Protein AF-A0A3S2CYY1-F1 (afdb_monomer_lite)

pLDDT: mean 74.32, std 12.1, range [46.66, 93.0]

Foldseek 3Di:
DPPVVVVVVVVVVVVVVVVVVVVVVVVVVVPDDPVVVVCCPQLCNVDDLVVQLVVQLVVCCVPVVVVVVVVLVVVVVVQVVVVVVVDDHDDSVVVVVVVSVVSSVVSVVSNVVSVVVVVVCVVVVPDPVNVVVVVVVVVVVVVCCVPDCVVVVVCVVVVPPVVCVVPPD

Structure (mmCIF, N/CA/C/O backbone):
data_AF-A0A3S2CYY1-F1
#
_entry.id   AF-A0A3S2CYY1-F1
#
loop_
_atom_site.group_PDB
_atom_site.id
_atom_site.type_symbol
_atom_site.label_atom_id
_atom_site.label_alt_id
_atom_site.label_comp_id
_atom_site.label_asym_id
_atom_site.label_entity_id
_atom_site.label_seq_id
_atom_site.pdbx_PDB_ins_code
_atom_site.Cartn_x
_atom_site.Cartn_y
_atom_site.Cartn_z
_atom_site.occupancy
_atom_site.B_iso_or_equiv
_atom_site.auth_seq_id
_atom_site.auth_comp_id
_atom_site.auth_asym_id
_atom_site.auth_atom_id
_atom_site.pdbx_PDB_model_num
ATOM 1 N N . MET A 1 1 ? -20.985 35.128 -1.249 1.00 53.06 1 MET A N 1
ATOM 2 C CA . MET A 1 1 ? -20.545 34.636 -2.577 1.00 53.06 1 MET A CA 1
ATOM 3 C C . MET A 1 1 ? -19.045 34.267 -2.616 1.00 53.06 1 MET A C 1
ATOM 5 O O . MET A 1 1 ? -18.430 34.367 -3.663 1.00 53.06 1 MET A O 1
ATOM 9 N N . ALA A 1 2 ? -18.457 33.797 -1.500 1.00 59.16 2 ALA A N 1
ATOM 10 C CA . ALA A 1 2 ? -17.025 33.474 -1.358 1.00 59.16 2 ALA A CA 1
ATOM 11 C C . ALA A 1 2 ? -16.597 31.973 -1.395 1.00 59.16 2 ALA A C 1
ATOM 13 O O . ALA A 1 2 ? -15.413 31.722 -1.614 1.00 59.16 2 ALA A O 1
ATOM 14 N N . PRO A 1 3 ? -17.473 30.954 -1.223 1.00 62.69 3 PRO A N 1
ATOM 15 C CA . PRO A 1 3 ? -17.008 29.567 -1.070 1.00 62.69 3 PRO A CA 1
ATOM 16 C C . PRO A 1 3 ? -16.574 28.897 -2.387 1.00 62.69 3 PRO A C 1
ATOM 18 O O . PRO A 1 3 ? -15.848 27.906 -2.367 1.00 62.69 3 PRO A O 1
ATOM 21 N N . THR A 1 4 ? -16.987 29.422 -3.544 1.00 78.50 4 THR A N 1
ATOM 22 C CA . THR A 1 4 ? -16.656 28.844 -4.858 1.00 78.50 4 THR A CA 1
ATOM 23 C C . THR A 1 4 ? -15.252 29.227 -5.320 1.00 78.50 4 THR A C 1
ATOM 25 O O . THR A 1 4 ? -14.511 28.356 -5.764 1.00 78.50 4 THR A O 1
ATOM 28 N N . LEU A 1 5 ? -14.845 30.491 -5.154 1.00 84.81 5 LEU A N 1
ATOM 29 C CA . LEU A 1 5 ? -13.511 30.974 -5.537 1.00 84.81 5 LEU A CA 1
ATOM 30 C C . LEU A 1 5 ? -12.401 30.277 -4.738 1.00 84.81 5 LEU A C 1
ATOM 32 O O . LEU A 1 5 ? -11.426 29.808 -5.317 1.00 84.81 5 LEU A O 1
ATOM 36 N N . GLN A 1 6 ? -12.582 30.135 -3.422 1.00 86.44 6 GLN A N 1
ATOM 37 C CA . GLN A 1 6 ? -11.630 29.430 -2.562 1.00 86.44 6 GLN A CA 1
ATOM 38 C C . GLN A 1 6 ? -11.489 27.955 -2.963 1.00 86.44 6 GLN A C 1
ATOM 40 O O . GLN A 1 6 ? -10.378 27.433 -3.024 1.00 86.44 6 GLN A O 1
ATOM 45 N N . ARG A 1 7 ? -12.602 27.297 -3.314 1.00 82.81 7 ARG A N 1
ATOM 46 C CA . ARG A 1 7 ? -12.591 25.927 -3.838 1.00 82.81 7 ARG A CA 1
ATOM 47 C C . ARG A 1 7 ? -11.806 25.827 -5.148 1.00 82.81 7 ARG A C 1
ATOM 49 O O . ARG A 1 7 ? -11.013 24.902 -5.289 1.00 82.81 7 ARG A O 1
ATOM 56 N N . TYR A 1 8 ? -11.974 26.772 -6.075 1.00 89.81 8 TYR A N 1
ATOM 57 C CA . TYR A 1 8 ? -11.209 26.789 -7.328 1.00 89.81 8 TYR A CA 1
ATOM 58 C C . TYR A 1 8 ? -9.713 27.034 -7.106 1.00 89.81 8 TYR A C 1
ATOM 60 O O . TYR A 1 8 ? -8.902 26.368 -7.742 1.00 89.81 8 TYR A O 1
ATOM 68 N N . ILE A 1 9 ? -9.338 27.916 -6.175 1.00 92.31 9 ILE A N 1
ATOM 69 C CA . ILE A 1 9 ? -7.932 28.167 -5.819 1.00 92.31 9 ILE A CA 1
ATOM 70 C C . ILE A 1 9 ? -7.285 26.907 -5.231 1.00 92.31 9 ILE A C 1
ATOM 72 O O . ILE A 1 9 ? -6.193 26.529 -5.648 1.00 92.31 9 ILE A O 1
ATOM 76 N N . ILE A 1 10 ? -7.971 26.222 -4.308 1.00 88.25 10 ILE A N 1
ATOM 77 C CA . ILE A 1 10 ? -7.486 24.961 -3.727 1.00 88.25 10 ILE 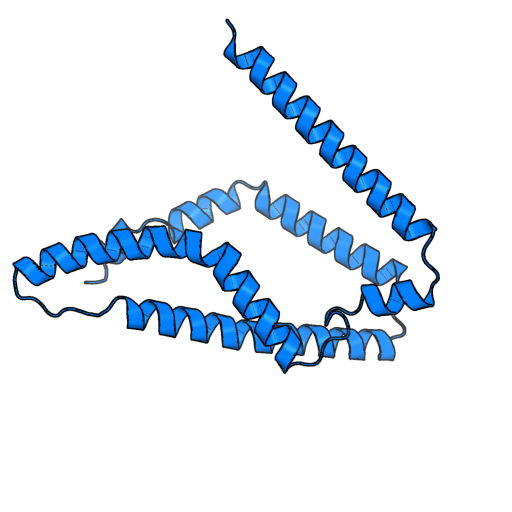A CA 1
ATOM 78 C C . ILE A 1 10 ? -7.314 23.901 -4.821 1.00 88.25 10 ILE A C 1
ATOM 80 O O . ILE A 1 10 ? -6.274 23.252 -4.882 1.00 88.25 10 ILE A O 1
ATOM 84 N N . LEU A 1 11 ? -8.295 23.745 -5.716 1.00 89.12 11 LEU A N 1
ATOM 85 C CA . LEU A 1 11 ? -8.209 22.786 -6.821 1.00 89.12 11 LEU A CA 1
ATOM 86 C C . LEU A 1 11 ? -7.054 23.110 -7.775 1.00 89.12 11 LEU A C 1
ATOM 88 O O . LEU A 1 11 ? -6.311 22.207 -8.149 1.00 89.12 11 LEU A O 1
ATOM 92 N N . ALA A 1 12 ? -6.864 24.382 -8.131 1.00 93.00 12 ALA A N 1
ATOM 93 C CA . ALA A 1 12 ? -5.769 24.812 -8.996 1.00 93.00 12 ALA A CA 1
ATOM 94 C C . ALA A 1 12 ? -4.396 24.538 -8.364 1.00 93.00 12 ALA A C 1
ATOM 96 O O . ALA A 1 12 ? -3.512 24.008 -9.033 1.00 93.00 12 ALA A O 1
ATOM 97 N N . LEU A 1 13 ? -4.231 24.830 -7.069 1.00 91.69 13 LEU A N 1
ATOM 98 C CA . LEU A 1 13 ? -3.005 24.530 -6.322 1.00 91.69 13 LEU A CA 1
ATOM 99 C C . LEU A 1 13 ? -2.728 23.026 -6.260 1.00 91.69 13 LEU A C 1
ATOM 101 O O . LEU A 1 13 ? -1.606 22.603 -6.527 1.00 91.69 13 LEU A O 1
ATOM 105 N N . LEU A 1 14 ? -3.744 22.213 -5.959 1.00 85.12 14 LEU A N 1
ATOM 106 C CA . LEU A 1 14 ? -3.607 20.755 -5.928 1.00 85.12 14 LEU A CA 1
ATOM 107 C C . LEU A 1 14 ? -3.195 20.198 -7.296 1.00 85.12 14 LEU A C 1
ATOM 109 O O . LEU A 1 14 ? -2.304 19.355 -7.363 1.00 85.12 14 LEU A O 1
ATOM 113 N N . ILE A 1 15 ? -3.794 20.695 -8.383 1.00 92.88 15 ILE A N 1
ATOM 114 C CA . ILE A 1 15 ? -3.442 20.290 -9.751 1.00 92.88 15 ILE A CA 1
ATOM 115 C C . ILE A 1 15 ? -2.011 20.715 -10.094 1.00 92.88 15 ILE A C 1
ATOM 117 O O . ILE A 1 15 ? -1.266 19.915 -10.652 1.00 92.88 15 ILE A O 1
ATOM 121 N N . ALA A 1 16 ? -1.603 21.936 -9.739 1.00 92.06 16 ALA A N 1
ATOM 122 C CA . ALA A 1 16 ? -0.251 22.425 -9.996 1.00 92.06 16 ALA A CA 1
ATOM 123 C C . ALA A 1 16 ? 0.810 21.599 -9.251 1.00 92.06 16 ALA A C 1
ATOM 125 O O . ALA A 1 16 ? 1.812 21.208 -9.847 1.00 92.06 16 ALA A O 1
ATOM 126 N N . ILE A 1 17 ? 0.569 21.275 -7.976 1.00 88.75 17 ILE A N 1
ATOM 127 C CA . ILE A 1 17 ? 1.460 20.424 -7.174 1.00 88.75 17 ILE A CA 1
ATOM 128 C C . ILE A 1 17 ? 1.516 19.009 -7.753 1.00 88.75 17 ILE A C 1
ATOM 130 O O . ILE A 1 17 ? 2.602 18.452 -7.896 1.00 88.75 17 ILE A O 1
ATOM 134 N N . ALA A 1 18 ? 0.370 18.435 -8.129 1.00 84.00 18 ALA A N 1
ATOM 135 C CA . ALA A 1 18 ? 0.325 17.116 -8.751 1.00 84.00 18 ALA A CA 1
ATOM 136 C C . ALA A 1 18 ? 1.102 17.096 -10.075 1.00 84.00 18 ALA A C 1
ATOM 138 O O . ALA A 1 18 ? 1.908 16.195 -10.294 1.00 84.00 18 ALA A O 1
ATOM 139 N N . ALA A 1 19 ? 0.914 18.104 -10.931 1.00 90.19 19 ALA A N 1
ATOM 140 C CA . ALA A 1 19 ? 1.646 18.231 -12.186 1.00 90.19 19 ALA A CA 1
ATOM 141 C C . ALA A 1 19 ? 3.157 18.354 -11.945 1.00 90.19 19 ALA A C 1
ATOM 143 O O . ALA A 1 19 ? 3.924 17.642 -12.585 1.00 90.19 19 ALA A O 1
ATOM 144 N N . ALA A 1 20 ? 3.585 19.184 -10.988 1.00 90.00 20 ALA A N 1
ATOM 145 C CA . ALA A 1 20 ? 4.993 19.333 -10.623 1.00 90.00 20 ALA A CA 1
ATOM 146 C C . ALA A 1 20 ? 5.603 18.032 -10.069 1.00 90.00 20 ALA A C 1
ATOM 148 O O . ALA A 1 20 ? 6.725 17.673 -10.415 1.00 90.00 20 ALA A O 1
ATOM 149 N N . ALA A 1 21 ? 4.864 17.287 -9.244 1.00 80.06 21 ALA A N 1
ATOM 150 C CA . ALA A 1 21 ? 5.310 15.986 -8.750 1.00 80.06 21 ALA A CA 1
ATOM 151 C C . ALA A 1 21 ? 5.472 14.974 -9.897 1.00 80.06 21 ALA A C 1
ATOM 153 O O . ALA A 1 21 ? 6.474 14.263 -9.959 1.00 80.06 21 ALA A O 1
ATOM 154 N N . TRP A 1 22 ? 4.528 14.947 -10.844 1.00 85.00 22 TRP A N 1
ATOM 155 C CA . TRP A 1 22 ? 4.609 14.097 -12.033 1.00 85.00 22 TRP A CA 1
ATOM 156 C C . TRP A 1 22 ? 5.782 14.462 -12.942 1.00 85.00 22 TRP A C 1
ATOM 158 O O . TRP A 1 22 ? 6.492 13.566 -13.396 1.00 85.00 22 TRP A O 1
ATOM 168 N N . THR A 1 23 ? 6.025 15.750 -13.199 1.00 86.62 23 THR A N 1
ATOM 169 C CA . THR A 1 23 ? 7.164 16.165 -14.029 1.00 86.62 23 THR A CA 1
ATOM 170 C C . THR A 1 23 ? 8.493 15.815 -13.373 1.00 86.62 23 THR A C 1
ATOM 172 O O . THR A 1 23 ? 9.376 15.303 -14.057 1.00 86.62 23 THR A O 1
ATOM 175 N N . LEU A 1 24 ? 8.624 16.010 -12.057 1.00 83.12 24 LEU A N 1
ATOM 176 C CA . LEU A 1 24 ? 9.812 15.608 -11.303 1.00 83.12 24 LEU A CA 1
ATOM 177 C C . LEU A 1 24 ? 10.046 14.098 -11.367 1.00 83.12 24 LEU A C 1
ATOM 179 O O . LEU A 1 24 ? 11.172 13.679 -11.626 1.00 83.12 24 LEU A O 1
ATOM 183 N N . LEU A 1 25 ? 8.995 13.289 -11.205 1.00 77.44 25 LEU A N 1
ATOM 184 C CA . LEU A 1 25 ? 9.086 11.835 -11.341 1.00 77.44 25 LEU A CA 1
ATOM 185 C C . LEU A 1 25 ? 9.575 11.437 -12.735 1.00 77.44 25 LEU A C 1
ATOM 187 O O . LEU A 1 25 ? 10.521 10.663 -12.852 1.00 77.44 25 LEU A O 1
ATOM 191 N N . VAL A 1 26 ? 8.984 11.992 -13.797 1.00 81.00 26 VAL A N 1
ATOM 192 C CA . VAL A 1 26 ? 9.397 11.711 -15.184 1.00 81.00 26 VAL A CA 1
ATOM 193 C C . VAL A 1 26 ? 10.842 12.150 -15.430 1.00 81.00 26 VAL A C 1
ATOM 195 O O . VAL A 1 26 ? 11.599 11.441 -16.089 1.00 81.00 26 VAL A O 1
ATOM 198 N N . TRP A 1 27 ? 11.258 13.288 -14.879 1.00 80.62 27 TRP A N 1
ATOM 199 C CA . TRP A 1 27 ? 12.619 13.792 -15.040 1.00 80.62 27 TRP A CA 1
ATOM 200 C C . TRP A 1 27 ? 13.655 12.926 -14.312 1.00 80.62 27 TRP A C 1
ATOM 202 O O . TRP A 1 27 ? 14.661 12.550 -14.912 1.00 80.62 27 TRP A O 1
ATOM 212 N N . GLN A 1 28 ? 13.372 12.510 -13.073 1.00 72.38 28 GLN A N 1
ATOM 213 C CA . GLN A 1 28 ? 14.203 11.556 -12.327 1.00 72.38 28 GLN A CA 1
ATOM 214 C C . GLN A 1 28 ? 14.350 10.223 -13.068 1.00 72.38 28 GLN A C 1
ATOM 216 O O . GLN A 1 28 ? 15.442 9.667 -13.148 1.00 72.38 28 GLN A O 1
ATOM 221 N N . GLN A 1 29 ? 13.268 9.738 -13.678 1.00 66.12 29 GLN A N 1
ATOM 222 C CA . GLN A 1 29 ? 13.269 8.496 -14.451 1.00 66.12 29 GLN A CA 1
ATOM 223 C C . GLN A 1 29 ? 14.190 8.548 -15.675 1.00 66.12 29 GLN A C 1
ATOM 225 O O . GLN A 1 29 ? 14.779 7.527 -16.031 1.00 66.12 29 GLN A O 1
ATOM 230 N N . MET A 1 30 ? 14.296 9.707 -16.329 1.00 70.25 30 MET A N 1
ATOM 231 C CA . MET A 1 30 ? 15.140 9.897 -17.513 1.00 70.25 30 MET A CA 1
ATOM 232 C C . MET A 1 30 ? 16.629 10.048 -17.170 1.00 70.25 30 MET A C 1
ATOM 234 O O . MET A 1 30 ? 17.461 9.771 -18.027 1.00 70.25 30 MET A O 1
ATOM 238 N N . GLY A 1 31 ? 16.962 10.484 -15.949 1.00 65.88 31 GLY A N 1
ATOM 239 C CA . GLY A 1 31 ? 18.342 10.715 -15.502 1.00 65.88 31 GLY A CA 1
ATOM 240 C C . GLY A 1 31 ? 18.993 9.561 -14.731 1.00 65.88 31 GLY A C 1
ATOM 241 O O . GLY A 1 31 ? 20.182 9.634 -14.445 1.00 65.88 31 GLY A O 1
ATOM 242 N N . MET A 1 32 ? 18.241 8.518 -14.365 1.00 64.31 32 MET A N 1
ATOM 243 C CA . MET A 1 32 ? 18.775 7.364 -13.633 1.00 64.31 32 MET A CA 1
ATOM 244 C C . MET A 1 32 ? 19.352 6.305 -14.579 1.00 64.31 32 MET A C 1
ATOM 246 O O . MET A 1 32 ? 18.660 5.839 -15.488 1.00 64.31 32 MET A O 1
ATOM 250 N N . ASP A 1 33 ? 20.580 5.862 -14.300 1.00 64.25 33 ASP A N 1
ATOM 251 C CA . ASP A 1 33 ? 21.211 4.735 -14.989 1.00 64.25 33 ASP A CA 1
ATOM 252 C C . ASP A 1 33 ? 20.379 3.448 -14.867 1.00 64.25 33 ASP A C 1
ATOM 254 O O . ASP A 1 33 ? 19.674 3.219 -13.879 1.00 64.25 33 ASP A O 1
ATOM 258 N N . ALA A 1 34 ? 20.469 2.585 -15.884 1.00 59.31 34 ALA A N 1
ATOM 259 C CA . ALA A 1 34 ? 19.669 1.362 -15.991 1.00 59.31 34 ALA A CA 1
ATOM 260 C C . ALA A 1 34 ? 19.838 0.400 -14.797 1.00 59.31 34 ALA A C 1
ATOM 262 O O . ALA A 1 34 ? 18.891 -0.303 -14.454 1.00 59.31 34 ALA A O 1
ATOM 263 N N . ASP A 1 35 ? 21.006 0.412 -14.152 1.00 57.06 35 ASP A N 1
ATOM 264 C CA . ASP A 1 35 ? 21.332 -0.423 -12.991 1.00 57.06 35 ASP A CA 1
ATOM 265 C C . ASP A 1 35 ? 20.611 0.057 -11.713 1.00 57.06 35 ASP A C 1
ATOM 267 O O . ASP A 1 35 ? 19.846 -0.689 -11.100 1.00 57.06 35 ASP A O 1
ATOM 271 N N . MET A 1 36 ? 20.685 1.359 -11.403 1.00 56.81 36 MET A N 1
ATOM 272 C CA . MET A 1 36 ? 19.893 1.979 -10.324 1.00 56.81 36 MET A CA 1
ATOM 273 C C . MET A 1 36 ? 18.378 1.900 -10.578 1.00 56.81 36 MET A C 1
ATOM 275 O O . MET A 1 36 ? 17.579 1.844 -9.640 1.00 56.81 36 MET A O 1
ATOM 279 N N . ARG A 1 37 ? 17.956 1.874 -11.850 1.00 58.31 37 ARG A N 1
ATOM 280 C CA . ARG A 1 37 ? 16.562 1.627 -12.251 1.00 58.31 37 ARG A CA 1
ATOM 281 C C . ARG A 1 37 ? 16.112 0.180 -12.052 1.00 58.31 37 ARG A C 1
ATOM 283 O O . ARG A 1 37 ? 14.920 -0.055 -12.147 1.00 58.31 37 ARG A O 1
ATOM 290 N N . MET A 1 38 ? 16.981 -0.796 -11.826 1.00 53.78 38 MET A N 1
ATOM 291 C CA . MET A 1 38 ? 16.537 -2.163 -11.529 1.00 53.78 38 MET A CA 1
ATOM 292 C C . MET A 1 38 ? 16.389 -2.378 -10.022 1.00 53.78 38 MET A C 1
ATOM 294 O O . MET A 1 38 ? 15.392 -2.956 -9.595 1.00 53.78 38 MET A O 1
ATOM 298 N N . GLU A 1 39 ? 17.291 -1.821 -9.206 1.00 53.56 39 GLU A N 1
ATOM 299 C CA . GLU A 1 39 ? 17.193 -1.917 -7.741 1.00 53.56 39 GLU A CA 1
ATOM 300 C C . GLU A 1 39 ? 15.994 -1.149 -7.160 1.00 53.56 39 GLU A C 1
ATOM 302 O O . GLU A 1 39 ? 15.313 -1.646 -6.266 1.00 53.56 39 GLU A O 1
ATOM 307 N N . MET A 1 40 ? 15.665 0.027 -7.708 1.00 53.88 40 MET A N 1
ATOM 308 C CA . MET A 1 40 ? 14.520 0.841 -7.259 1.00 53.88 40 MET A CA 1
ATOM 309 C C . MET A 1 40 ? 13.151 0.202 -7.582 1.00 53.88 40 MET A C 1
ATOM 311 O O . MET A 1 40 ? 12.147 0.553 -6.968 1.00 53.88 40 MET A O 1
ATOM 315 N N . TYR A 1 41 ? 13.087 -0.713 -8.556 1.00 58.28 41 TYR A N 1
ATOM 316 C CA . TYR A 1 41 ? 11.834 -1.309 -9.051 1.00 58.28 41 TYR A CA 1
ATOM 317 C C . TYR A 1 41 ? 11.638 -2.758 -8.624 1.00 58.28 41 TYR A C 1
ATOM 319 O O . TYR A 1 41 ? 10.656 -3.388 -9.028 1.00 58.28 41 TYR A O 1
ATOM 327 N N . ALA A 1 42 ? 12.549 -3.283 -7.808 1.00 68.12 42 ALA A N 1
ATOM 328 C CA . ALA A 1 42 ? 12.300 -4.516 -7.094 1.00 68.12 42 ALA A CA 1
ATOM 329 C C . ALA A 1 42 ? 10.986 -4.348 -6.306 1.00 68.12 42 ALA A C 1
ATOM 331 O O . ALA A 1 42 ? 10.830 -3.418 -5.515 1.00 68.12 42 ALA A O 1
ATOM 332 N N . LEU A 1 43 ? 10.019 -5.233 -6.540 1.00 71.38 43 LEU A N 1
ATOM 333 C CA . LEU A 1 43 ? 8.751 -5.295 -5.810 1.00 71.38 43 LEU A CA 1
ATOM 334 C C . LEU A 1 43 ? 8.977 -5.506 -4.303 1.00 71.38 43 LEU A C 1
ATOM 336 O O . LEU A 1 43 ? 8.159 -5.095 -3.483 1.00 71.38 43 LEU A O 1
ATOM 340 N N . THR A 1 44 ? 10.097 -6.123 -3.933 1.00 76.00 44 THR A N 1
ATOM 341 C CA . THR A 1 44 ? 10.577 -6.280 -2.556 1.00 76.00 44 THR A CA 1
ATOM 342 C C . THR A 1 44 ? 11.393 -5.080 -2.060 1.00 76.00 44 THR A C 1
ATOM 344 O O . THR A 1 44 ? 11.832 -5.072 -0.909 1.00 76.00 44 THR A O 1
ATOM 347 N N . MET A 1 45 ? 11.601 -4.062 -2.906 1.00 68.81 45 MET A N 1
ATOM 348 C CA . MET A 1 45 ? 12.495 -2.914 -2.699 1.00 68.81 45 MET A CA 1
ATOM 349 C C . MET A 1 45 ? 13.944 -3.335 -2.386 1.00 68.81 45 MET A C 1
ATOM 351 O O . MET A 1 45 ? 14.650 -2.643 -1.655 1.00 68.81 45 MET A O 1
ATOM 355 N N . GLY A 1 46 ? 14.360 -4.525 -2.841 1.00 71.38 46 GLY A N 1
ATOM 356 C CA . GLY A 1 46 ? 15.662 -5.123 -2.518 1.00 71.38 46 GLY A CA 1
ATOM 357 C C . GLY A 1 46 ? 15.810 -5.552 -1.051 1.00 71.38 46 GLY A C 1
ATOM 358 O O . GLY A 1 46 ? 16.900 -5.919 -0.606 1.00 71.38 46 GLY A O 1
ATOM 359 N N . MET A 1 47 ? 14.732 -5.507 -0.264 1.00 78.12 47 MET A N 1
ATOM 360 C CA . MET A 1 47 ? 14.770 -5.775 1.169 1.00 78.12 47 MET A CA 1
ATOM 361 C C . MET A 1 47 ? 14.598 -7.262 1.479 1.00 78.12 47 MET A C 1
ATOM 363 O O . MET A 1 47 ? 13.798 -7.973 0.872 1.00 78.12 47 MET A O 1
ATOM 367 N N . LYS A 1 48 ? 15.292 -7.735 2.521 1.00 83.62 48 LYS A N 1
ATOM 368 C CA . LYS A 1 48 ? 15.056 -9.074 3.083 1.00 83.62 48 LYS A CA 1
ATOM 369 C C . LYS A 1 48 ? 13.699 -9.130 3.794 1.00 83.62 48 LYS A C 1
ATOM 371 O O . LYS A 1 48 ? 13.266 -8.142 4.390 1.00 83.62 48 LYS A O 1
ATOM 376 N N . ALA A 1 49 ? 13.096 -10.321 3.826 1.00 84.56 49 ALA A N 1
ATOM 377 C CA . ALA A 1 49 ? 11.768 -10.560 4.402 1.00 84.56 49 ALA A CA 1
ATOM 378 C C . ALA A 1 49 ? 11.526 -9.913 5.787 1.00 84.56 49 ALA A C 1
ATOM 380 O O . ALA A 1 49 ? 10.484 -9.282 5.956 1.00 84.56 49 ALA A O 1
ATOM 381 N N . PRO A 1 50 ? 12.454 -9.974 6.770 1.00 86.19 50 PRO A N 1
ATOM 382 C CA . PRO A 1 50 ? 12.206 -9.387 8.090 1.00 86.19 50 PRO A CA 1
ATOM 383 C C . PRO A 1 50 ? 12.064 -7.860 8.057 1.00 86.19 50 PRO A C 1
ATOM 385 O O . PRO A 1 50 ? 11.217 -7.302 8.750 1.00 86.19 50 PRO A O 1
ATOM 388 N N . LEU A 1 51 ? 12.874 -7.185 7.235 1.00 86.31 51 LEU A N 1
ATOM 389 C CA . LEU A 1 51 ? 12.856 -5.728 7.108 1.00 86.31 51 LEU A CA 1
ATOM 390 C C . LEU A 1 51 ? 11.614 -5.260 6.345 1.00 86.31 51 LEU A C 1
ATOM 392 O O . LEU A 1 51 ? 10.957 -4.309 6.768 1.00 86.31 51 LEU A O 1
ATOM 396 N N . PHE A 1 52 ? 11.255 -5.974 5.274 1.00 86.50 52 PHE A N 1
ATOM 397 C CA . PHE A 1 52 ? 10.020 -5.729 4.535 1.00 86.50 52 PHE A CA 1
ATOM 398 C C . PHE A 1 52 ? 8.800 -5.839 5.454 1.00 86.50 52 PHE A C 1
ATOM 400 O O . PHE A 1 52 ? 7.978 -4.928 5.493 1.00 86.50 52 PHE A O 1
ATOM 407 N N . LEU A 1 53 ? 8.708 -6.919 6.239 1.00 88.50 53 LEU A N 1
ATOM 408 C CA . LEU A 1 53 ? 7.606 -7.117 7.179 1.00 88.50 53 LEU A CA 1
ATOM 409 C C . LEU A 1 53 ? 7.578 -6.029 8.254 1.00 88.50 53 LEU A C 1
ATOM 411 O O . LEU A 1 53 ? 6.507 -5.517 8.553 1.00 88.50 53 LEU A O 1
ATOM 415 N N . ALA A 1 54 ? 8.723 -5.622 8.804 1.00 86.50 54 ALA A N 1
ATOM 416 C CA . ALA A 1 54 ? 8.764 -4.546 9.794 1.00 86.50 54 ALA A CA 1
ATOM 417 C C . ALA A 1 54 ? 8.198 -3.227 9.236 1.00 86.50 54 ALA A C 1
ATOM 419 O O . ALA A 1 54 ? 7.325 -2.616 9.853 1.00 86.50 54 ALA A O 1
ATOM 420 N N . ILE A 1 55 ? 8.642 -2.818 8.045 1.00 85.38 55 ILE A N 1
ATOM 421 C CA . ILE A 1 55 ? 8.170 -1.591 7.385 1.00 85.38 55 ILE A CA 1
ATOM 422 C C . ILE A 1 55 ? 6.695 -1.712 6.994 1.00 85.38 55 ILE A C 1
ATOM 424 O O . ILE A 1 55 ? 5.922 -0.784 7.233 1.00 85.38 55 ILE A O 1
ATOM 428 N N . TRP A 1 56 ? 6.285 -2.862 6.457 1.00 86.62 56 TRP A N 1
ATOM 429 C CA . TRP A 1 56 ? 4.891 -3.164 6.137 1.00 86.62 56 TRP A CA 1
ATOM 430 C C . TRP A 1 56 ? 3.986 -2.992 7.355 1.00 86.62 56 TRP A C 1
ATOM 432 O O . TRP A 1 56 ? 2.969 -2.306 7.280 1.00 86.62 56 TRP A O 1
ATOM 442 N N . MET A 1 57 ? 4.377 -3.560 8.497 1.00 84.94 57 MET A N 1
ATOM 443 C CA . MET A 1 57 ? 3.611 -3.454 9.735 1.00 84.94 57 MET A CA 1
ATOM 444 C C . MET A 1 57 ? 3.518 -2.004 10.212 1.00 84.94 57 MET A C 1
ATOM 446 O O . MET A 1 57 ? 2.420 -1.540 10.506 1.00 84.94 57 MET A O 1
ATOM 450 N N . ILE A 1 58 ? 4.630 -1.260 10.223 1.00 84.75 58 ILE A N 1
ATOM 451 C CA . ILE A 1 58 ? 4.636 0.168 10.586 1.00 84.75 58 ILE A CA 1
ATOM 452 C C . ILE A 1 58 ? 3.691 0.963 9.677 1.00 84.75 58 ILE A C 1
ATOM 454 O O . ILE A 1 58 ? 2.898 1.769 10.161 1.00 84.75 58 ILE A O 1
ATOM 458 N N . MET A 1 59 ? 3.733 0.714 8.369 1.00 83.06 59 MET A N 1
ATOM 459 C CA . MET A 1 59 ? 2.887 1.388 7.387 1.00 83.06 59 MET A CA 1
ATOM 460 C C . MET A 1 59 ? 1.401 1.064 7.587 1.00 83.06 59 MET A C 1
ATOM 462 O O . MET A 1 59 ? 0.571 1.974 7.584 1.00 83.06 59 MET A O 1
ATOM 466 N N . MET A 1 60 ? 1.054 -0.208 7.801 1.00 82.12 60 MET A N 1
ATOM 467 C CA . MET A 1 60 ? -0.334 -0.623 8.027 1.00 82.12 60 MET A CA 1
ATOM 468 C C . MET A 1 60 ? -0.888 -0.061 9.332 1.00 82.12 60 MET A C 1
ATOM 470 O O . MET A 1 60 ? -2.033 0.395 9.367 1.00 82.12 60 MET A O 1
ATOM 474 N N . ILE A 1 61 ? -0.063 0.002 10.378 1.00 77.44 61 ILE A N 1
ATOM 475 C CA . ILE A 1 61 ? -0.404 0.711 11.611 1.00 77.44 61 ILE A CA 1
ATOM 476 C C . ILE A 1 61 ? -0.629 2.196 11.303 1.00 77.44 61 ILE A C 1
ATOM 478 O O . ILE A 1 61 ? -1.671 2.734 11.644 1.00 77.44 61 ILE A O 1
ATOM 482 N N . ALA A 1 62 ? 0.282 2.872 10.607 1.00 76.38 62 ALA A N 1
ATOM 483 C CA . ALA A 1 62 ? 0.140 4.303 10.345 1.00 76.38 62 ALA A CA 1
ATOM 484 C C . ALA A 1 62 ? -1.116 4.653 9.522 1.00 76.38 62 ALA A C 1
ATOM 486 O O . ALA A 1 62 ? -1.792 5.638 9.815 1.00 76.38 62 ALA A O 1
ATOM 487 N N . MET A 1 63 ? -1.447 3.857 8.501 1.00 75.62 63 MET A N 1
ATOM 488 C CA . MET A 1 63 ? -2.497 4.201 7.534 1.00 75.62 63 MET A CA 1
ATOM 489 C C . MET A 1 63 ? -3.862 3.585 7.834 1.00 75.62 63 MET A C 1
ATOM 491 O O . MET A 1 63 ? -4.884 4.228 7.593 1.00 75.62 63 MET A O 1
ATOM 495 N N . MET A 1 64 ? -3.915 2.353 8.348 1.00 70.31 64 MET A N 1
ATOM 496 C CA . MET A 1 64 ? -5.185 1.649 8.549 1.00 70.31 64 MET A CA 1
ATOM 497 C C . MET A 1 64 ? -5.661 1.653 10.006 1.00 70.31 64 MET A C 1
ATOM 499 O O . MET A 1 64 ? -6.871 1.588 10.245 1.00 70.31 64 MET A O 1
ATOM 503 N N . PHE A 1 65 ? -4.772 1.846 10.985 1.00 61.78 65 PHE A N 1
ATOM 504 C CA . PHE A 1 65 ? -5.174 2.045 12.383 1.00 61.78 65 PHE A CA 1
ATOM 505 C C . PHE A 1 65 ? -6.149 3.224 12.584 1.00 61.78 65 PHE A C 1
ATOM 507 O O . PHE A 1 65 ? -7.098 3.050 13.343 1.00 61.78 65 PHE A O 1
ATOM 514 N N . PRO A 1 66 ? -6.051 4.369 11.869 1.00 61.44 66 PRO A N 1
ATOM 515 C CA . PRO A 1 66 ? -7.053 5.438 11.947 1.00 61.44 66 PRO A CA 1
ATOM 516 C C . PRO A 1 66 ? -8.460 4.990 11.526 1.00 61.44 66 PRO A C 1
ATOM 518 O O . PRO A 1 66 ? -9.454 5.421 12.110 1.00 61.44 66 PRO A O 1
ATOM 521 N N . THR A 1 67 ? -8.565 4.089 10.541 1.00 61.47 67 THR A N 1
ATOM 522 C CA . THR A 1 67 ? -9.865 3.544 10.113 1.00 61.47 67 THR A CA 1
ATOM 523 C C . THR A 1 67 ? -10.441 2.582 11.151 1.00 61.47 67 THR A C 1
ATOM 525 O O . THR A 1 67 ? -11.631 2.659 11.457 1.00 61.47 67 THR A O 1
ATOM 528 N N . ALA A 1 68 ? -9.597 1.755 11.774 1.00 58.78 68 ALA A N 1
ATOM 529 C CA . ALA A 1 68 ? -9.988 0.866 12.866 1.00 58.78 68 ALA A CA 1
ATOM 530 C C . ALA A 1 68 ? -10.312 1.625 14.167 1.00 58.78 68 ALA A C 1
ATOM 532 O O . ALA A 1 68 ? -11.199 1.209 14.908 1.00 58.78 68 ALA A O 1
ATOM 533 N N . ALA A 1 69 ? -9.657 2.762 14.424 1.00 60.59 69 ALA A N 1
ATOM 534 C CA . ALA A 1 69 ? -9.859 3.579 15.620 1.00 60.59 69 ALA A CA 1
ATOM 535 C C . ALA A 1 69 ? -11.310 4.060 15.759 1.00 60.59 69 ALA A C 1
ATOM 537 O O . ALA A 1 69 ? -11.864 4.007 16.853 1.00 60.59 69 ALA A O 1
ATOM 538 N N . SER A 1 70 ? -11.956 4.444 14.651 1.00 59.34 70 SER A N 1
ATOM 539 C CA . SER A 1 70 ? -13.375 4.830 14.659 1.00 59.34 70 SER A CA 1
ATOM 540 C C . SER A 1 70 ? -14.292 3.708 15.168 1.00 59.34 70 SER A C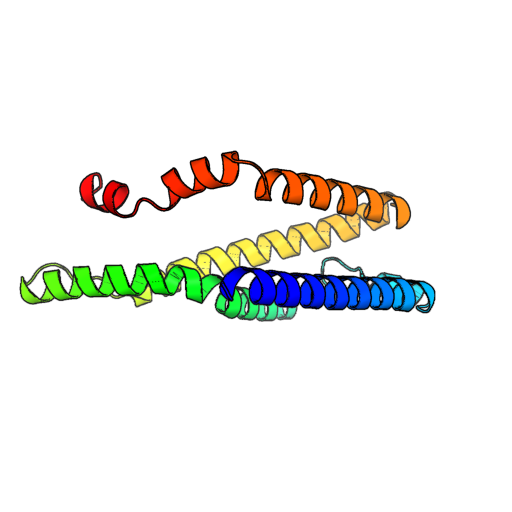 1
ATOM 542 O O . SER A 1 70 ? -15.184 3.956 15.974 1.00 59.34 70 SER A O 1
ATOM 544 N N . MET A 1 71 ? -14.016 2.458 14.786 1.00 62.91 71 MET A N 1
ATOM 545 C CA . MET A 1 71 ? -14.783 1.287 15.215 1.00 62.91 71 MET A CA 1
ATOM 546 C C . MET A 1 71 ? -14.427 0.845 16.641 1.00 62.91 71 MET A C 1
ATOM 548 O O . MET A 1 71 ? -15.312 0.439 17.388 1.00 62.91 71 MET A O 1
ATOM 552 N N . ILE A 1 72 ? -13.157 0.971 17.046 1.00 62.66 72 ILE A N 1
ATOM 553 C CA . ILE A 1 72 ? -12.693 0.683 18.413 1.00 62.66 72 ILE A CA 1
ATOM 554 C C . ILE A 1 72 ? -13.336 1.642 19.421 1.00 62.66 72 ILE A C 1
ATOM 556 O O . ILE A 1 72 ? -13.741 1.198 20.492 1.00 62.66 72 ILE A O 1
ATOM 560 N N . LEU A 1 73 ? -13.478 2.928 19.083 1.00 63.06 73 LEU A N 1
ATOM 561 C CA . LEU A 1 73 ? -14.149 3.912 19.938 1.00 63.06 73 LEU A CA 1
ATOM 562 C C . LEU A 1 73 ? -15.641 3.593 20.104 1.00 63.06 73 LEU A C 1
ATOM 564 O O . LEU A 1 73 ? -16.121 3.549 21.233 1.00 63.06 73 LEU A O 1
ATOM 568 N N . THR A 1 74 ? -16.350 3.255 19.020 1.00 62.56 74 THR A N 1
ATOM 569 C CA . THR A 1 74 ? -17.751 2.806 19.105 1.00 62.56 74 THR A CA 1
ATOM 570 C C . THR A 1 74 ? -17.889 1.516 19.918 1.00 62.56 74 THR A C 1
ATOM 572 O O . THR A 1 74 ? -18.796 1.390 20.738 1.00 62.56 74 THR A O 1
ATOM 575 N N . PHE A 1 75 ? -16.982 0.552 19.735 1.00 63.22 75 PHE A N 1
ATOM 576 C CA . PHE A 1 75 ? -16.998 -0.692 20.506 1.00 63.22 75 PHE A CA 1
ATOM 577 C C . PHE A 1 75 ? -16.722 -0.431 21.991 1.00 63.22 75 PHE A C 1
ATOM 579 O O . PHE A 1 75 ? -17.376 -1.021 22.845 1.00 63.22 75 PHE A O 1
ATOM 586 N N . HIS A 1 76 ? -15.807 0.488 22.307 1.00 62.91 76 HIS A N 1
ATOM 587 C CA . HIS A 1 76 ? -15.509 0.903 23.674 1.00 62.91 76 HIS A CA 1
ATOM 588 C C . HIS A 1 76 ? -16.706 1.600 24.338 1.00 62.91 76 HIS A C 1
ATOM 590 O O . HIS A 1 76 ? -17.009 1.297 25.486 1.00 62.91 76 HIS A O 1
ATOM 596 N N . GLU A 1 77 ? -17.435 2.470 23.632 1.00 63.19 77 GLU A N 1
ATOM 597 C CA . GLU A 1 77 ? -18.669 3.090 24.143 1.00 63.19 77 GLU A CA 1
ATOM 598 C C . GLU A 1 77 ? -19.762 2.049 24.439 1.00 63.19 77 GLU A C 1
ATOM 600 O O . GLU A 1 77 ? -20.371 2.071 25.511 1.00 63.19 77 GLU A O 1
ATOM 605 N N . VAL A 1 78 ? -19.969 1.083 23.537 1.00 64.88 78 VAL A N 1
ATOM 606 C CA . VAL A 1 78 ? -20.937 -0.011 23.732 1.00 64.88 78 VAL A CA 1
ATOM 607 C C . VAL A 1 78 ? -20.520 -0.924 24.891 1.00 64.88 78 VAL A C 1
ATOM 609 O O . VAL A 1 78 ? -21.354 -1.291 25.719 1.00 64.88 78 VAL A O 1
ATOM 612 N N . GLN A 1 79 ? -19.235 -1.273 24.991 1.00 61.44 79 GLN A N 1
ATOM 613 C CA . GLN A 1 79 ? -18.705 -2.124 26.062 1.00 61.44 79 GLN A CA 1
ATOM 614 C C . GLN A 1 79 ? -18.689 -1.412 27.422 1.00 61.44 79 GLN A C 1
ATOM 616 O O . GLN A 1 79 ? -19.001 -2.045 28.424 1.00 61.44 79 GLN A O 1
ATOM 621 N N . ALA A 1 80 ? -18.430 -0.102 27.482 1.00 60.69 80 ALA A N 1
ATOM 622 C CA . ALA A 1 80 ? -18.572 0.691 28.708 1.00 60.69 80 ALA A CA 1
ATOM 623 C C . ALA A 1 80 ? -20.037 0.727 29.191 1.00 60.69 80 ALA A C 1
ATOM 625 O O . ALA A 1 80 ? -20.312 0.639 30.391 1.00 60.69 80 ALA A O 1
ATOM 626 N N . GLY A 1 81 ? -20.992 0.770 28.254 1.00 59.69 81 GLY A N 1
ATOM 627 C CA . GLY A 1 81 ? -22.421 0.607 28.535 1.00 59.69 81 GLY A CA 1
ATOM 628 C C . GLY A 1 81 ? -22.810 -0.799 29.019 1.00 59.69 81 GLY A C 1
ATOM 629 O O . GLY A 1 81 ? -23.734 -0.928 29.818 1.00 59.69 81 GLY A O 1
ATOM 630 N N . LYS A 1 82 ? -22.102 -1.850 28.586 1.00 58.75 82 LYS A N 1
ATOM 631 C CA . LYS A 1 82 ? -22.284 -3.234 29.066 1.00 58.75 82 LYS A CA 1
ATOM 632 C C . LYS A 1 82 ? -21.618 -3.494 30.417 1.00 58.75 82 LYS A C 1
ATOM 634 O O . LYS A 1 82 ? -22.187 -4.184 31.260 1.00 58.75 82 LYS A O 1
ATOM 639 N N . GLN A 1 83 ? -20.456 -2.892 30.664 1.00 56.75 83 GLN A N 1
ATOM 640 C CA . GLN A 1 83 ? -19.736 -2.993 31.933 1.00 56.75 83 GLN A CA 1
ATOM 641 C C . GLN A 1 83 ? -20.513 -2.330 33.077 1.00 56.75 83 GLN A C 1
ATOM 643 O O . GLN A 1 83 ? -20.570 -2.886 34.171 1.00 56.75 83 GLN A O 1
ATOM 648 N N . SER A 1 84 ? -21.193 -1.206 32.820 1.00 60.72 84 SER A N 1
ATOM 649 C CA . SER A 1 84 ? -22.112 -0.596 33.796 1.00 60.72 84 SER A CA 1
ATOM 650 C C . SER A 1 84 ? -23.352 -1.455 34.090 1.00 60.72 84 SER A C 1
ATOM 652 O O . SER A 1 84 ? -23.980 -1.281 35.132 1.00 60.72 84 SER A O 1
ATOM 654 N N . ARG A 1 85 ? -23.673 -2.415 33.209 1.00 60.62 85 ARG A N 1
ATOM 655 C CA . ARG A 1 85 ? -24.748 -3.412 33.361 1.00 60.62 85 ARG A CA 1
ATOM 656 C C . ARG A 1 85 ? -24.265 -4.779 33.872 1.00 60.62 85 ARG A C 1
ATOM 658 O O . ARG A 1 85 ? -25.095 -5.660 34.068 1.00 60.62 85 ARG A O 1
ATOM 665 N N . GLY A 1 86 ? -22.961 -4.956 34.116 1.00 54.47 86 GLY A N 1
ATOM 666 C CA . GLY A 1 86 ? -22.382 -6.193 34.659 1.00 54.47 86 GLY A CA 1
ATOM 667 C C . GLY A 1 86 ? -22.229 -7.351 33.661 1.00 54.47 86 GLY A C 1
ATOM 668 O O . GLY A 1 86 ? -22.073 -8.494 34.085 1.00 54.47 86 GLY A O 1
ATOM 669 N N . GLU A 1 87 ? -22.280 -7.090 32.353 1.00 55.81 87 GLU A N 1
ATOM 670 C CA . GLU A 1 87 ? -22.155 -8.119 31.309 1.00 55.81 87 GLU A CA 1
ATOM 671 C C . GLU A 1 87 ? -20.688 -8.409 30.919 1.00 55.81 87 GLU A C 1
ATOM 673 O O . GLU A 1 87 ? -19.768 -7.658 31.247 1.00 55.81 87 GLU A O 1
ATOM 678 N N . THR A 1 88 ? -20.458 -9.519 30.206 1.00 53.62 88 THR A N 1
ATOM 679 C CA . THR A 1 88 ? -19.126 -10.015 29.817 1.00 53.62 88 THR A CA 1
ATOM 680 C C . THR A 1 88 ? -18.340 -8.984 28.995 1.00 53.62 88 THR A C 1
ATOM 682 O O . THR A 1 88 ? -18.740 -8.620 27.890 1.00 53.62 88 THR A O 1
ATOM 685 N N . PHE A 1 89 ? -17.197 -8.543 29.527 1.00 56.62 89 PHE A N 1
ATOM 686 C CA . PHE A 1 89 ? -16.318 -7.537 28.925 1.00 56.62 89 PHE A CA 1
ATOM 687 C C . PHE A 1 89 ? -15.200 -8.194 28.105 1.00 56.62 89 PHE A C 1
ATOM 689 O O . PHE A 1 89 ? -14.445 -9.018 28.624 1.00 56.62 89 PHE A O 1
ATOM 696 N N . VAL A 1 90 ? -15.053 -7.804 26.835 1.00 58.75 90 VAL A N 1
ATOM 697 C CA . VAL A 1 90 ? -13.930 -8.227 25.981 1.00 58.75 90 VAL A CA 1
ATOM 698 C C . VAL A 1 90 ? -13.005 -7.036 25.752 1.00 58.75 90 VAL A C 1
ATOM 700 O O . VAL A 1 90 ? -13.415 -6.016 25.205 1.00 58.75 90 VAL A O 1
ATOM 703 N N . SER A 1 91 ? -11.745 -7.174 26.167 1.00 63.34 91 SER A N 1
ATOM 704 C CA . SER A 1 91 ? -10.734 -6.120 26.046 1.00 63.34 91 SER A CA 1
ATOM 705 C C . SER A 1 91 ? -10.442 -5.778 24.581 1.00 63.34 91 SER A C 1
ATOM 707 O O . SER A 1 91 ? -10.150 -6.668 23.777 1.00 63.34 91 SER A O 1
ATOM 709 N N . SER A 1 92 ? -10.426 -4.483 24.248 1.00 61.50 92 SER A N 1
ATOM 710 C CA . SER A 1 92 ? -10.081 -3.960 22.914 1.00 61.50 92 SER A CA 1
ATOM 711 C C . SER A 1 92 ? -8.721 -4.451 22.394 1.00 61.50 92 SER A C 1
ATOM 713 O O . SER A 1 92 ? -8.490 -4.487 21.187 1.00 61.50 92 SER A O 1
ATOM 715 N N . TRP A 1 93 ? -7.833 -4.897 23.287 1.00 66.62 93 TRP A N 1
ATOM 716 C CA . TRP A 1 93 ? -6.542 -5.491 22.940 1.00 66.62 93 TRP A CA 1
ATOM 717 C C . TRP A 1 93 ? -6.647 -6.789 22.133 1.00 66.62 93 TRP A C 1
ATOM 719 O O . TRP A 1 93 ? -5.793 -7.0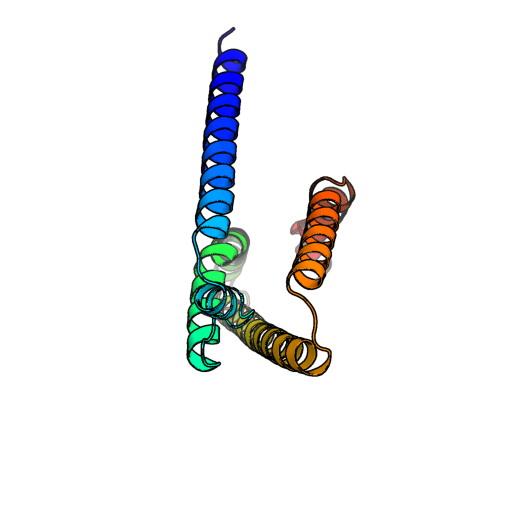34 21.284 1.00 66.62 93 TRP A O 1
ATOM 729 N N . VAL A 1 94 ? -7.700 -7.592 22.327 1.00 73.19 94 VAL A N 1
ATOM 730 C CA . VAL A 1 94 ? -7.919 -8.823 21.542 1.00 73.19 94 VAL A CA 1
ATOM 731 C C . VAL A 1 94 ? -8.201 -8.480 20.079 1.00 73.19 94 VAL A C 1
ATOM 733 O O . VAL A 1 94 ? -7.674 -9.126 19.174 1.00 73.19 94 VAL A O 1
ATOM 736 N N . PHE A 1 95 ? -8.969 -7.413 19.843 1.00 68.44 95 PHE A N 1
ATOM 737 C CA . PHE A 1 95 ? -9.250 -6.919 18.497 1.00 68.44 95 PHE A CA 1
ATOM 738 C C . PHE A 1 95 ? -7.979 -6.410 17.812 1.00 68.44 95 PHE A C 1
ATOM 740 O O . PHE A 1 95 ? -7.692 -6.791 16.679 1.00 68.44 95 PHE A O 1
ATOM 747 N N . VAL 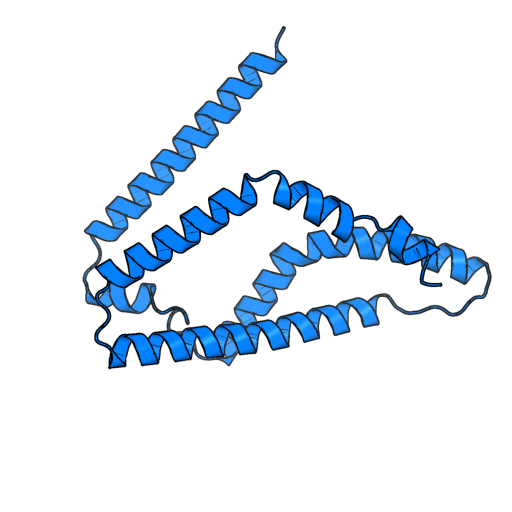A 1 96 ? -7.179 -5.605 18.517 1.00 76.06 96 VAL A N 1
ATOM 748 C CA . VAL A 1 96 ? -5.905 -5.089 17.992 1.00 76.06 96 VAL A CA 1
ATOM 749 C C . VAL A 1 96 ? -4.934 -6.230 17.675 1.00 76.06 96 VAL A C 1
ATOM 751 O O . VAL A 1 96 ? -4.312 -6.217 16.616 1.00 76.06 96 VAL A O 1
ATOM 754 N N . ALA A 1 97 ? -4.836 -7.242 18.541 1.00 79.06 97 ALA A N 1
ATOM 755 C CA . ALA A 1 97 ? -3.968 -8.396 18.320 1.00 79.06 97 ALA A CA 1
ATOM 756 C C . ALA A 1 97 ? -4.395 -9.221 17.095 1.00 79.06 97 ALA A C 1
ATOM 758 O O . ALA A 1 97 ? -3.560 -9.535 16.247 1.00 79.06 97 ALA A O 1
ATOM 759 N N . GLY A 1 98 ? -5.692 -9.520 16.957 1.00 81.12 98 GLY A N 1
ATOM 760 C CA . GLY A 1 98 ? -6.222 -10.225 15.786 1.00 81.12 98 GLY A CA 1
ATOM 761 C C . GLY A 1 98 ? -6.017 -9.437 14.491 1.00 81.12 98 GLY A C 1
ATOM 762 O O . GLY A 1 98 ? -5.571 -9.991 13.489 1.00 81.12 98 GLY A O 1
ATOM 763 N N . TYR A 1 99 ? -6.256 -8.126 14.529 1.00 76.25 99 TYR A N 1
ATOM 764 C CA . TYR A 1 99 ? -6.021 -7.226 13.403 1.00 76.25 99 TYR A CA 1
ATOM 765 C C . TYR A 1 99 ? -4.551 -7.220 12.966 1.00 76.25 99 TYR A C 1
ATOM 767 O O . TYR A 1 99 ? -4.247 -7.340 11.779 1.00 76.25 99 TYR A O 1
ATOM 775 N N . MET A 1 100 ? -3.631 -7.138 13.928 1.00 82.75 100 MET A N 1
ATOM 776 C CA . MET A 1 100 ? -2.195 -7.161 13.665 1.00 82.75 100 MET A CA 1
ATOM 777 C C . MET A 1 100 ? -1.742 -8.505 13.083 1.00 82.75 100 MET A C 1
ATOM 779 O O . MET A 1 100 ? -0.916 -8.536 12.173 1.00 82.75 100 MET A O 1
ATOM 783 N N . LEU A 1 101 ? -2.310 -9.614 13.565 1.00 88.12 101 LEU A N 1
ATOM 784 C CA . LEU A 1 101 ? -2.026 -10.952 13.050 1.00 88.12 101 LEU A CA 1
ATOM 785 C C . LEU A 1 101 ? -2.455 -11.086 11.586 1.00 88.12 101 LEU A C 1
ATOM 787 O O . LEU A 1 101 ? -1.666 -11.550 10.763 1.00 88.12 101 LEU A O 1
ATOM 791 N N . VAL A 1 102 ? -3.661 -10.626 11.241 1.00 87.81 102 VAL A N 1
ATOM 792 C CA . VAL A 1 102 ? -4.151 -10.623 9.853 1.00 87.81 102 VAL A CA 1
ATOM 793 C C . VAL A 1 102 ? -3.220 -9.811 8.954 1.00 87.81 102 VAL A C 1
ATOM 795 O O . VAL A 1 102 ? -2.826 -10.293 7.893 1.00 87.81 102 VAL A O 1
ATOM 798 N N . TRP A 1 103 ? -2.798 -8.619 9.385 1.00 86.06 103 TRP A N 1
ATOM 799 C CA . TRP A 1 103 ? -1.857 -7.805 8.611 1.00 86.06 103 TRP A CA 1
ATOM 800 C C . TRP A 1 103 ? -0.474 -8.424 8.472 1.00 86.06 103 TRP A C 1
ATOM 802 O O . TRP A 1 103 ? 0.131 -8.292 7.407 1.00 86.06 103 TRP A O 1
ATOM 812 N N . GLY A 1 104 ? 0.002 -9.124 9.501 1.00 88.88 104 GLY A N 1
ATOM 813 C CA . GLY A 1 104 ? 1.245 -9.884 9.447 1.00 88.88 104 GLY A CA 1
ATOM 814 C C . GLY A 1 104 ? 1.179 -10.998 8.403 1.00 88.88 104 GLY A C 1
ATOM 815 O O . GLY A 1 104 ? 2.048 -11.078 7.538 1.00 88.88 104 GLY A O 1
ATOM 816 N N . VAL A 1 105 ? 0.113 -11.807 8.419 1.00 91.38 105 VAL A N 1
ATOM 817 C CA . VAL A 1 105 ? -0.114 -12.872 7.424 1.00 91.38 105 VAL A CA 1
ATOM 818 C C . VAL A 1 105 ? -0.207 -12.290 6.014 1.00 91.38 105 VAL A C 1
ATOM 820 O O . VAL A 1 105 ? 0.451 -12.780 5.098 1.00 91.38 105 VAL A O 1
ATOM 823 N N . MET A 1 106 ? -0.962 -11.205 5.839 1.00 89.12 106 MET A N 1
ATOM 824 C CA . MET A 1 106 ? -1.060 -10.518 4.550 1.00 89.12 106 MET A CA 1
ATOM 825 C C . MET A 1 106 ? 0.285 -9.955 4.086 1.00 89.12 106 MET A C 1
ATOM 827 O O . MET A 1 106 ? 0.585 -10.029 2.899 1.00 89.12 106 MET A O 1
ATOM 831 N N . GLY A 1 107 ? 1.118 -9.449 4.998 1.00 88.69 107 GLY A N 1
ATOM 832 C CA . GLY A 1 107 ? 2.472 -8.991 4.687 1.00 88.69 107 GLY A CA 1
ATOM 833 C C . GLY A 1 107 ? 3.371 -10.119 4.185 1.00 88.69 107 GLY A C 1
ATOM 834 O O . GLY A 1 107 ? 4.112 -9.929 3.223 1.00 88.69 107 GLY A O 1
ATOM 835 N N . VAL A 1 108 ? 3.266 -11.315 4.776 1.00 90.75 108 VAL A N 1
ATOM 836 C CA . VAL A 1 108 ? 3.996 -12.508 4.312 1.00 90.75 108 VAL A CA 1
ATOM 837 C C . VAL A 1 108 ? 3.542 -12.910 2.911 1.00 90.75 108 VAL A C 1
ATOM 839 O O . VAL A 1 108 ? 4.382 -13.144 2.044 1.00 90.75 108 VAL A O 1
ATOM 842 N N . ILE A 1 109 ? 2.229 -12.946 2.665 1.00 91.69 109 ILE A N 1
ATOM 843 C CA . ILE A 1 109 ? 1.664 -13.256 1.342 1.00 91.69 109 ILE A CA 1
ATOM 844 C C . ILE A 1 109 ? 2.123 -12.220 0.309 1.00 91.69 109 ILE A C 1
ATOM 846 O O . ILE A 1 109 ? 2.543 -12.592 -0.785 1.00 91.69 109 ILE A O 1
ATOM 850 N N . ALA A 1 110 ? 2.088 -10.931 0.658 1.00 87.69 110 ALA A N 1
ATOM 851 C CA . ALA A 1 110 ? 2.533 -9.848 -0.211 1.00 87.69 110 ALA A CA 1
ATOM 852 C C . ALA A 1 110 ? 4.023 -9.972 -0.555 1.00 87.69 110 ALA A C 1
ATOM 854 O O . ALA A 1 110 ? 4.382 -9.880 -1.727 1.00 87.69 110 ALA A O 1
ATOM 855 N N . PHE A 1 111 ? 4.879 -10.247 0.435 1.00 88.62 111 PHE A N 1
ATOM 856 C CA . PHE A 1 111 ? 6.308 -10.461 0.209 1.00 88.62 111 PHE A CA 1
ATOM 857 C C . PHE A 1 111 ? 6.571 -11.682 -0.678 1.00 88.62 111 PHE A C 1
ATOM 859 O O . PHE A 1 111 ? 7.347 -11.598 -1.625 1.00 88.62 111 PHE A O 1
ATOM 866 N N . ALA A 1 112 ? 5.905 -12.808 -0.410 1.00 89.50 112 ALA A N 1
ATOM 867 C CA . ALA A 1 112 ? 6.044 -14.019 -1.214 1.00 89.50 112 ALA A CA 1
ATOM 868 C C . ALA A 1 112 ? 5.591 -13.792 -2.665 1.00 89.50 112 ALA A C 1
ATOM 870 O O . ALA A 1 112 ? 6.262 -14.231 -3.596 1.00 89.50 112 ALA A O 1
ATOM 871 N N . GLY A 1 113 ? 4.487 -13.065 -2.862 1.00 88.25 113 GLY A N 1
ATOM 872 C CA . GLY A 1 113 ? 4.010 -12.666 -4.184 1.00 88.25 113 GLY A CA 1
ATOM 873 C C . GLY A 1 113 ? 4.991 -11.743 -4.907 1.00 88.25 113 GLY A C 1
ATOM 874 O O . GLY A 1 113 ? 5.278 -11.970 -6.079 1.00 88.25 113 GLY A O 1
ATOM 875 N N . ALA A 1 114 ? 5.547 -10.749 -4.210 1.00 85.69 114 ALA A N 1
ATOM 876 C CA . ALA A 1 114 ? 6.549 -9.831 -4.748 1.00 85.69 114 ALA A CA 1
ATOM 877 C C . ALA A 1 114 ? 7.831 -10.568 -5.167 1.00 85.69 114 ALA A C 1
ATOM 879 O O . ALA A 1 114 ? 8.250 -10.458 -6.316 1.00 85.69 114 ALA A O 1
ATOM 880 N N . ALA A 1 115 ? 8.397 -11.384 -4.275 1.00 85.88 115 ALA A N 1
ATOM 881 C CA . ALA A 1 115 ? 9.595 -12.173 -4.550 1.00 85.88 115 ALA A CA 1
ATOM 882 C C . ALA A 1 115 ? 9.365 -13.199 -5.676 1.00 85.88 115 ALA A C 1
ATOM 884 O O . ALA A 1 115 ? 10.205 -13.366 -6.557 1.00 85.88 115 ALA A O 1
ATOM 885 N N . GLY A 1 116 ? 8.203 -13.862 -5.692 1.00 85.81 116 GLY A N 1
ATOM 886 C CA . GLY A 1 116 ? 7.834 -14.793 -6.758 1.00 85.81 116 GLY A CA 1
ATOM 887 C C . GLY A 1 116 ? 7.670 -14.102 -8.113 1.00 85.81 116 GLY A C 1
ATOM 888 O O . GLY A 1 116 ? 8.123 -14.623 -9.131 1.00 85.81 116 GLY A O 1
ATOM 889 N N . ALA A 1 117 ? 7.070 -12.910 -8.137 1.00 82.62 117 ALA A N 1
ATOM 890 C CA . ALA A 1 117 ? 6.928 -12.112 -9.349 1.00 82.62 117 ALA A CA 1
ATOM 891 C C . ALA A 1 117 ? 8.282 -11.622 -9.885 1.00 82.62 117 ALA A C 1
ATOM 893 O O . ALA A 1 117 ? 8.493 -11.662 -11.095 1.00 82.62 117 ALA A O 1
ATOM 894 N N . GLU A 1 118 ? 9.214 -11.225 -9.013 1.00 81.50 118 GLU A N 1
ATOM 895 C CA . GLU A 1 118 ? 10.592 -10.883 -9.395 1.00 81.50 118 GLU A CA 1
ATOM 896 C C . GLU A 1 118 ? 11.321 -12.077 -10.019 1.00 81.50 118 GLU A C 1
ATOM 898 O O . GLU A 1 118 ? 11.901 -11.953 -11.099 1.00 81.50 118 GLU A O 1
ATOM 903 N N . MET A 1 119 ? 11.236 -13.253 -9.388 1.00 81.62 119 MET A N 1
ATOM 904 C CA . MET A 1 119 ? 11.819 -14.487 -9.923 1.00 81.62 119 MET A CA 1
ATOM 905 C C . MET A 1 119 ? 11.244 -14.824 -11.303 1.00 81.62 119 MET A C 1
ATOM 907 O O . MET A 1 119 ? 11.993 -15.057 -12.252 1.00 81.62 119 MET A O 1
ATOM 911 N N . LEU A 1 120 ? 9.916 -14.805 -11.447 1.00 82.62 120 LEU A N 1
ATOM 912 C CA . LEU A 1 120 ? 9.244 -15.072 -12.721 1.00 82.62 120 LEU A CA 1
ATOM 913 C C . LEU A 1 120 ? 9.615 -14.046 -13.796 1.00 82.62 120 LEU A C 1
ATOM 915 O O . LEU A 1 120 ? 9.862 -14.429 -14.938 1.00 82.62 120 LEU A O 1
ATOM 919 N N . ALA A 1 121 ? 9.698 -12.760 -13.451 1.00 77.75 121 ALA A N 1
ATOM 920 C CA . ALA A 1 121 ? 10.108 -11.718 -14.387 1.00 77.75 121 ALA A CA 1
ATOM 921 C C . ALA A 1 121 ? 11.535 -11.949 -14.908 1.00 77.75 121 ALA A C 1
ATOM 923 O O . ALA A 1 121 ? 11.772 -11.792 -16.109 1.00 77.75 121 ALA A O 1
ATOM 924 N N . GLY A 1 122 ? 12.449 -12.394 -14.037 1.00 75.12 122 GLY A N 1
ATOM 925 C CA . GLY A 1 122 ? 13.805 -12.803 -14.409 1.00 75.12 122 GLY A CA 1
ATOM 926 C C . GLY A 1 122 ? 13.835 -14.032 -15.323 1.00 75.12 122 GLY A C 1
ATOM 927 O O . GLY A 1 122 ? 14.576 -14.047 -16.302 1.00 75.12 122 GLY A O 1
ATOM 928 N N . HIS A 1 123 ? 12.990 -15.035 -15.066 1.00 77.88 123 HIS A N 1
ATOM 929 C CA . HIS A 1 123 ? 12.921 -16.255 -15.881 1.00 77.88 123 HIS A CA 1
ATOM 930 C C . HIS A 1 123 ? 12.311 -16.042 -17.273 1.00 77.88 123 HIS A C 1
ATOM 932 O O . HIS A 1 123 ? 12.747 -16.669 -18.235 1.00 77.88 123 HIS A O 1
ATOM 938 N N . VAL A 1 124 ? 11.298 -15.181 -17.390 1.00 79.06 124 VAL A N 1
ATOM 939 C CA . VAL A 1 124 ? 10.561 -14.943 -18.646 1.00 79.06 124 VAL A CA 1
ATOM 940 C C . VAL A 1 124 ? 11.191 -13.804 -19.468 1.00 79.06 124 VAL A C 1
ATOM 942 O O . VAL A 1 124 ? 10.777 -13.548 -20.596 1.00 79.06 124 VAL A O 1
ATOM 945 N N . GLY A 1 125 ? 12.208 -13.117 -18.932 1.00 73.56 125 GLY A N 1
ATOM 946 C CA . GLY A 1 125 ? 12.860 -11.989 -19.603 1.00 73.56 125 GLY A CA 1
ATOM 947 C C . GLY A 1 125 ? 11.903 -10.815 -19.815 1.00 73.56 125 GLY A C 1
ATOM 948 O O . GLY A 1 125 ? 11.906 -10.183 -20.874 1.00 73.56 125 GLY A O 1
ATOM 949 N N . LEU A 1 126 ? 11.029 -10.553 -18.837 1.00 74.75 126 LEU A N 1
ATOM 950 C CA . LEU A 1 126 ? 9.997 -9.531 -18.967 1.00 74.75 126 LEU A CA 1
ATOM 951 C C . LEU A 1 126 ? 10.651 -8.152 -19.115 1.00 74.75 126 LEU A C 1
ATOM 953 O O . LEU A 1 126 ? 11.331 -7.669 -18.211 1.00 74.75 126 LEU A O 1
ATOM 957 N N . SER A 1 127 ? 10.435 -7.490 -20.252 1.00 74.38 127 SER A N 1
ATOM 958 C CA . SER A 1 127 ? 10.994 -6.154 -20.456 1.00 74.38 127 SER A CA 1
ATOM 959 C C . SER A 1 127 ? 10.334 -5.132 -19.527 1.00 74.38 127 SER A C 1
ATOM 961 O O . SER A 1 127 ? 9.117 -5.165 -19.309 1.00 74.38 127 SER A O 1
ATOM 963 N N . ALA A 1 128 ? 11.114 -4.160 -19.044 1.00 70.75 128 ALA A N 1
ATOM 964 C CA . ALA A 1 128 ? 10.618 -3.077 -18.190 1.00 70.75 128 ALA A CA 1
ATOM 965 C C . ALA A 1 128 ? 9.428 -2.324 -18.820 1.00 70.75 128 ALA A C 1
ATOM 967 O O . ALA A 1 128 ? 8.497 -1.925 -18.126 1.00 70.75 128 ALA A O 1
ATOM 968 N N . ALA A 1 129 ? 9.404 -2.197 -20.152 1.00 72.62 129 ALA A N 1
ATOM 969 C CA . ALA A 1 129 ? 8.288 -1.595 -20.881 1.00 72.62 129 ALA A CA 1
ATOM 970 C C . ALA A 1 129 ? 6.987 -2.412 -20.773 1.00 72.62 129 ALA A C 1
ATOM 972 O O . ALA A 1 129 ? 5.899 -1.843 -20.723 1.00 72.62 129 ALA A O 1
ATOM 973 N N . THR A 1 130 ? 7.073 -3.742 -20.739 1.00 78.19 130 THR A N 1
ATOM 974 C CA . THR A 1 130 ? 5.903 -4.619 -20.578 1.00 78.19 130 THR A CA 1
ATOM 975 C C . THR A 1 130 ? 5.401 -4.586 -19.140 1.00 78.19 130 THR A C 1
ATOM 977 O O . THR A 1 130 ? 4.204 -4.412 -18.925 1.00 78.19 130 THR A O 1
ATOM 980 N N . ALA A 1 131 ? 6.310 -4.640 -18.163 1.00 74.56 131 ALA A N 1
ATOM 981 C CA . ALA A 1 131 ? 5.975 -4.476 -16.749 1.00 74.56 131 ALA A CA 1
ATOM 982 C C . ALA A 1 131 ? 5.293 -3.121 -16.478 1.00 74.56 131 ALA A C 1
ATOM 984 O O . ALA A 1 131 ? 4.251 -3.073 -15.826 1.00 74.56 131 ALA A O 1
ATOM 985 N N . ALA A 1 132 ? 5.804 -2.033 -17.066 1.00 77.00 132 ALA A N 1
ATOM 986 C CA . ALA A 1 132 ? 5.206 -0.704 -16.956 1.00 77.00 132 ALA A CA 1
ATOM 987 C C . ALA A 1 132 ? 3.793 -0.634 -17.562 1.00 77.00 132 ALA A C 1
ATOM 989 O O . ALA A 1 132 ? 2.906 -0.018 -16.975 1.00 77.00 132 ALA A O 1
ATOM 990 N N . ARG A 1 133 ? 3.545 -1.296 -18.702 1.00 81.56 133 ARG A N 1
ATOM 991 C CA . ARG A 1 133 ? 2.197 -1.378 -19.298 1.00 81.56 133 ARG A CA 1
ATOM 992 C C . ARG A 1 133 ? 1.224 -2.152 -18.414 1.00 81.56 133 ARG A C 1
ATOM 994 O O . ARG A 1 133 ? 0.086 -1.719 -18.265 1.00 81.56 133 ARG A O 1
ATOM 1001 N N . ILE A 1 134 ? 1.666 -3.258 -17.814 1.00 82.12 134 ILE A N 1
ATOM 1002 C CA . ILE A 1 134 ? 0.854 -4.041 -16.871 1.00 82.12 134 ILE A CA 1
ATOM 1003 C C . ILE A 1 134 ? 0.523 -3.192 -15.640 1.00 82.12 134 ILE A C 1
ATOM 1005 O O . ILE A 1 134 ? -0.645 -3.077 -15.276 1.00 82.12 134 ILE A O 1
ATOM 1009 N N . GLY A 1 135 ? 1.524 -2.534 -15.045 1.00 81.00 135 GLY A N 1
ATOM 1010 C CA . GLY A 1 135 ? 1.325 -1.616 -13.923 1.00 81.00 135 GLY A CA 1
ATOM 1011 C C . GLY A 1 135 ? 0.359 -0.480 -14.267 1.00 81.00 135 GLY A C 1
ATOM 1012 O O . GLY A 1 135 ? -0.575 -0.213 -13.515 1.00 81.00 135 GLY A O 1
ATOM 1013 N N . GLY A 1 136 ? 0.511 0.130 -15.446 1.00 82.25 136 GLY A N 1
ATOM 1014 C CA . GLY A 1 136 ? -0.398 1.160 -15.947 1.00 82.25 136 GLY A CA 1
ATOM 1015 C C . GLY A 1 136 ? -1.833 0.658 -16.119 1.00 82.25 136 GLY A C 1
ATOM 1016 O O . GLY A 1 136 ? -2.770 1.320 -15.678 1.00 82.25 136 GLY A O 1
ATOM 1017 N N . ALA A 1 137 ? -2.023 -0.534 -16.689 1.00 85.56 137 ALA A N 1
ATOM 1018 C CA . ALA A 1 137 ? -3.343 -1.145 -16.827 1.00 85.56 137 ALA A CA 1
ATOM 1019 C C . ALA A 1 137 ? -3.990 -1.426 -15.460 1.00 85.56 137 ALA A C 1
ATOM 1021 O O . ALA A 1 137 ? -5.158 -1.098 -15.258 1.00 85.56 137 ALA A O 1
ATOM 1022 N N . LEU A 1 138 ? -3.229 -1.961 -14.499 1.00 86.31 138 LEU A N 1
ATOM 1023 C CA . LEU A 1 138 ? -3.701 -2.194 -13.131 1.00 86.31 138 LEU A CA 1
ATOM 1024 C C . LEU A 1 138 ? -4.114 -0.890 -12.440 1.00 86.31 138 LEU A C 1
ATOM 1026 O O . LEU A 1 138 ? -5.167 -0.846 -11.806 1.00 86.31 138 LEU A O 1
ATOM 1030 N N . LEU A 1 139 ? -3.336 0.185 -12.602 1.00 84.19 139 LEU A N 1
ATOM 1031 C CA . LEU A 1 139 ? -3.683 1.505 -12.070 1.00 84.19 139 LEU A CA 1
ATOM 1032 C C . LEU A 1 139 ? -4.948 2.071 -12.718 1.00 84.19 139 LEU A C 1
ATOM 1034 O O . LEU A 1 139 ? -5.795 2.610 -12.010 1.00 84.19 139 LEU A O 1
ATOM 1038 N N . MET A 1 140 ? -5.117 1.913 -14.032 1.00 85.50 140 MET A N 1
ATOM 1039 C CA . MET A 1 140 ? -6.331 2.341 -14.734 1.00 85.50 140 MET A CA 1
ATOM 1040 C C . MET A 1 140 ? -7.563 1.573 -14.248 1.00 85.50 140 MET A C 1
ATOM 1042 O O . MET A 1 140 ? -8.595 2.185 -13.983 1.00 85.50 140 MET A O 1
ATOM 1046 N N . ILE A 1 141 ? -7.452 0.255 -14.058 1.00 87.12 141 ILE A N 1
ATOM 1047 C CA . ILE A 1 141 ? -8.527 -0.581 -13.502 1.00 87.12 141 ILE A CA 1
ATOM 1048 C C . ILE A 1 141 ? -8.843 -0.160 -12.062 1.00 87.12 141 ILE A C 1
ATOM 1050 O O . ILE A 1 141 ? -10.007 0.039 -11.716 1.00 87.12 141 ILE A O 1
ATOM 1054 N N . GLY A 1 142 ? -7.818 0.031 -11.226 1.00 84.94 142 GLY A N 1
ATOM 1055 C CA . GLY A 1 142 ? -7.977 0.493 -9.849 1.00 84.94 142 GLY A CA 1
ATOM 1056 C C . GLY A 1 142 ? -8.615 1.881 -9.768 1.00 84.94 142 GLY A C 1
ATOM 1057 O O . GLY A 1 142 ? -9.504 2.104 -8.948 1.00 84.94 142 GLY A O 1
ATOM 1058 N N . GLY A 1 143 ? -8.220 2.801 -10.648 1.00 83.69 143 GLY A N 1
ATOM 1059 C CA . GLY A 1 143 ? -8.818 4.127 -10.784 1.00 83.69 143 GLY A CA 1
ATOM 1060 C C . GLY A 1 143 ? -10.278 4.059 -11.227 1.00 83.69 143 GLY A C 1
ATOM 1061 O O . GLY A 1 143 ? -11.133 4.687 -10.606 1.00 83.69 143 GLY A O 1
ATOM 1062 N N . ALA A 1 144 ? -10.587 3.235 -12.230 1.00 86.69 144 ALA A N 1
ATOM 1063 C CA . ALA A 1 144 ? -11.955 3.009 -12.686 1.00 86.69 144 ALA A CA 1
ATOM 1064 C C . ALA A 1 144 ? -12.837 2.441 -11.565 1.00 86.69 144 ALA A C 1
ATOM 1066 O O . ALA A 1 144 ? -13.935 2.944 -11.341 1.00 86.69 144 ALA A O 1
ATOM 1067 N N . TYR A 1 145 ? -12.342 1.462 -10.801 1.00 81.94 145 TYR A N 1
ATOM 1068 C CA . TYR A 1 145 ? -13.048 0.936 -9.633 1.00 81.94 145 TYR A CA 1
ATOM 1069 C C . TYR A 1 145 ? -13.275 2.021 -8.572 1.00 81.94 145 TYR A C 1
ATOM 1071 O O . TYR A 1 145 ? -14.397 2.175 -8.086 1.00 81.94 145 TYR A O 1
ATOM 1079 N N . GLN A 1 146 ? -12.245 2.812 -8.251 1.00 79.62 146 GLN A N 1
ATOM 1080 C CA . GLN A 1 146 ? -12.325 3.873 -7.243 1.00 79.62 146 GLN A CA 1
ATOM 1081 C C . GLN A 1 146 ? -13.291 5.006 -7.599 1.00 79.62 146 GLN A C 1
ATOM 1083 O O . GLN A 1 146 ? -13.847 5.610 -6.682 1.00 79.62 146 GLN A O 1
ATOM 1088 N N . LEU A 1 147 ? -13.466 5.293 -8.890 1.00 82.19 147 LEU A N 1
ATOM 1089 C CA . LEU A 1 147 ? -14.381 6.311 -9.411 1.00 82.19 147 LEU A CA 1
ATOM 1090 C C . LEU A 1 147 ? -15.770 5.748 -9.747 1.00 82.19 147 LEU A C 1
ATOM 1092 O O . LEU A 1 147 ? -16.679 6.512 -10.068 1.00 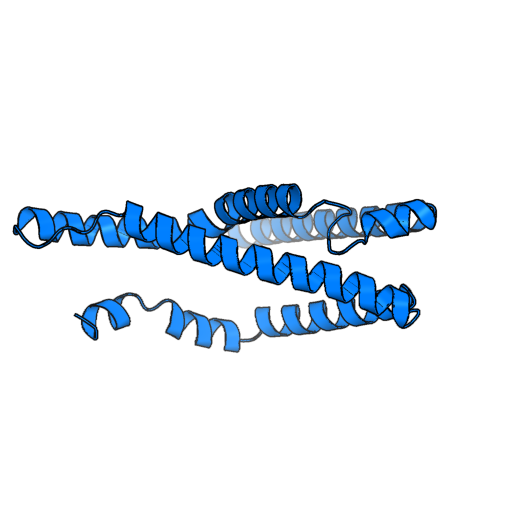82.19 147 LEU A O 1
ATOM 1096 N N . SER A 1 148 ? -15.949 4.427 -9.687 1.00 83.38 148 SER A N 1
ATOM 1097 C CA . SER A 1 148 ? -17.232 3.794 -9.981 1.00 83.38 148 SER A CA 1
ATOM 1098 C C . SER A 1 148 ? -18.201 3.882 -8.793 1.00 83.38 148 SER A C 1
ATOM 1100 O O . SER A 1 148 ? -17.784 3.731 -7.640 1.00 83.38 148 SER A O 1
ATOM 1102 N N . PRO A 1 149 ? -19.519 3.989 -9.051 1.00 76.69 149 PRO A N 1
ATOM 1103 C CA . PRO A 1 149 ? -20.538 3.906 -8.003 1.00 76.69 149 PRO A CA 1
ATOM 1104 C C . PRO A 1 149 ? -20.592 2.524 -7.324 1.00 76.69 149 PRO A C 1
ATOM 1106 O O . PRO A 1 149 ? -21.191 2.386 -6.257 1.00 76.69 149 PRO A O 1
ATOM 1109 N N . LEU A 1 150 ? -19.940 1.494 -7.890 1.00 76.50 150 LEU A N 1
ATOM 1110 C CA . LEU A 1 150 ? -19.814 0.180 -7.250 1.00 76.50 150 LEU A CA 1
ATOM 1111 C C . LEU A 1 150 ? -19.035 0.264 -5.934 1.00 76.50 150 LEU A C 1
ATOM 1113 O O . LEU A 1 150 ? -19.368 -0.462 -4.997 1.00 76.50 150 LEU A O 1
ATOM 1117 N N . LYS A 1 151 ? -18.038 1.153 -5.832 1.00 74.88 151 LYS A N 1
ATOM 1118 C CA . LYS A 1 151 ? -17.300 1.366 -4.581 1.00 74.88 151 LYS A CA 1
ATOM 1119 C C . LYS A 1 151 ? -18.239 1.834 -3.473 1.00 74.88 151 LYS A C 1
ATOM 1121 O O . LYS A 1 151 ? -18.174 1.299 -2.370 1.00 74.88 151 LYS A O 1
ATOM 1126 N N . ASP A 1 152 ? -19.120 2.785 -3.765 1.00 75.12 152 ASP A N 1
ATOM 1127 C CA . ASP A 1 152 ? -20.041 3.343 -2.772 1.00 75.12 152 ASP A CA 1
ATOM 1128 C C . ASP A 1 152 ? -21.120 2.338 -2.367 1.00 75.12 152 ASP A C 1
ATOM 1130 O O . ASP A 1 152 ? -21.408 2.200 -1.180 1.00 75.12 152 ASP A O 1
ATOM 1134 N N . LEU A 1 153 ? -21.644 1.554 -3.315 1.00 77.31 153 LEU A N 1
ATOM 1135 C CA . LEU A 1 153 ? -22.574 0.455 -3.028 1.00 77.31 153 LEU A CA 1
ATOM 1136 C C . LEU A 1 153 ? -21.932 -0.625 -2.143 1.00 77.31 153 LEU A C 1
ATOM 1138 O O . LEU A 1 153 ? -22.540 -1.087 -1.175 1.00 77.31 153 LEU A O 1
ATOM 1142 N N . CYS A 1 154 ? -20.688 -1.003 -2.442 1.00 73.81 154 CYS A N 1
ATOM 1143 C CA . CYS A 1 154 ? -19.945 -1.995 -1.672 1.00 73.81 154 CYS A CA 1
ATOM 1144 C C . CYS A 1 154 ? -19.599 -1.461 -0.271 1.00 73.81 154 CYS A C 1
ATOM 1146 O O . CYS A 1 154 ? -19.829 -2.135 0.732 1.00 73.81 154 CYS A O 1
ATOM 1148 N N . LEU A 1 155 ? -19.141 -0.208 -0.168 1.00 68.88 155 LEU A N 1
ATOM 1149 C CA . LEU A 1 155 ? -18.842 0.439 1.112 1.00 68.88 155 LEU A CA 1
ATOM 1150 C C . LEU A 1 155 ? -20.092 0.679 1.958 1.00 68.88 155 LEU A C 1
ATOM 1152 O O . LEU A 1 155 ? -19.994 0.563 3.176 1.00 68.88 155 LEU A O 1
ATOM 1156 N N . ALA A 1 156 ? -21.246 0.972 1.357 1.00 70.25 156 ALA A N 1
ATOM 1157 C CA . ALA A 1 156 ? -22.511 1.083 2.078 1.00 70.25 156 ALA A CA 1
ATOM 1158 C C . ALA A 1 156 ? -22.884 -0.248 2.746 1.00 70.25 156 ALA A C 1
ATOM 1160 O O . ALA A 1 156 ? -23.324 -0.248 3.889 1.00 70.25 156 ALA A O 1
ATOM 1161 N N . LYS A 1 157 ? -22.640 -1.385 2.080 1.00 66.31 157 LYS A N 1
ATOM 1162 C CA . LYS A 1 157 ? -22.871 -2.720 2.654 1.00 66.31 157 LYS A CA 1
ATOM 1163 C C . LYS A 1 157 ? -21.819 -3.103 3.705 1.00 66.31 157 LYS A C 1
ATOM 1165 O O . LYS A 1 157 ? -22.163 -3.683 4.729 1.00 66.31 157 LYS A O 1
ATOM 1170 N N . CYS A 1 158 ? -20.549 -2.770 3.468 1.00 66.00 1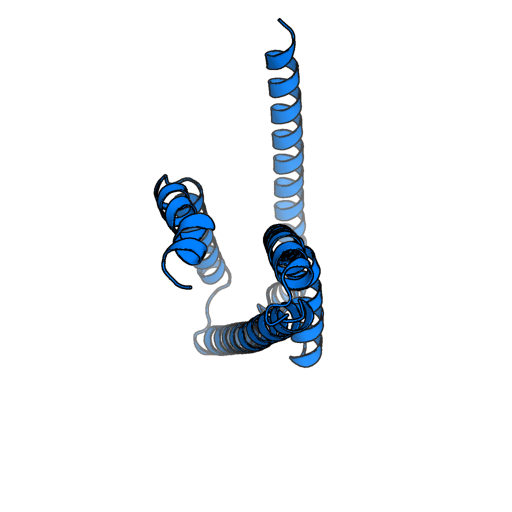58 CYS A N 1
ATOM 1171 C CA . CYS A 1 158 ? -19.436 -3.133 4.352 1.00 66.00 158 CYS A CA 1
ATOM 1172 C C . CYS A 1 158 ? -19.316 -2.241 5.600 1.00 66.00 158 CYS A C 1
ATOM 1174 O O . CYS A 1 158 ? -18.773 -2.687 6.605 1.00 66.00 158 CYS A O 1
ATOM 1176 N N . ARG A 1 159 ? -19.791 -0.987 5.556 1.00 62.34 159 ARG A N 1
ATOM 1177 C CA . ARG A 1 159 ? -19.696 -0.020 6.665 1.00 62.34 159 ARG A CA 1
ATOM 1178 C C . ARG A 1 159 ? -21.004 0.238 7.401 1.00 62.34 159 ARG A C 1
ATOM 1180 O O . ARG A 1 159 ? -21.020 1.155 8.207 1.00 62.34 159 ARG A O 1
ATOM 1187 N N . THR A 1 160 ? -22.078 -0.525 7.187 1.00 57.38 160 THR A N 1
ATOM 1188 C CA . THR A 1 160 ? -23.274 -0.459 8.048 1.00 57.38 160 THR A CA 1
ATOM 1189 C C . THR A 1 160 ? -23.005 -1.172 9.376 1.00 57.38 160 THR A C 1
ATOM 1191 O O . THR A 1 160 ? -23.187 -2.389 9.452 1.00 57.38 160 THR A O 1
ATOM 1194 N N . PRO A 1 161 ? -22.607 -0.461 10.450 1.00 53.06 161 PRO A N 1
ATOM 1195 C CA . PRO A 1 161 ? -22.189 -1.088 11.705 1.00 53.06 161 PRO A CA 1
ATOM 1196 C C . PRO A 1 161 ? -23.415 -1.612 12.466 1.00 53.06 161 PRO A C 1
ATOM 1198 O O . PRO A 1 161 ? -23.348 -2.600 13.187 1.00 53.06 161 PRO A O 1
ATOM 1201 N N . ILE A 1 162 ? -24.566 -0.974 12.234 1.00 54.66 162 ILE A N 1
ATOM 1202 C CA . ILE A 1 162 ? -25.854 -1.266 12.859 1.00 54.66 162 ILE A CA 1
ATOM 1203 C C . ILE A 1 162 ? -26.406 -2.619 12.391 1.00 54.66 162 ILE A C 1
ATOM 1205 O O . ILE A 1 162 ? -26.982 -3.338 13.194 1.00 54.66 162 ILE A O 1
ATOM 1209 N N . GLY A 1 163 ? -26.187 -3.002 11.126 1.00 53.59 163 GLY A N 1
ATOM 1210 C CA . GLY A 1 163 ? -26.633 -4.301 10.612 1.00 53.59 163 GLY A CA 1
ATOM 1211 C C . GLY A 1 163 ? -25.947 -5.457 11.337 1.00 53.59 163 GLY A C 1
ATOM 1212 O O . GLY A 1 163 ? -26.620 -6.303 11.904 1.00 53.59 163 GLY A O 1
ATOM 1213 N N . PHE A 1 164 ? -24.613 -5.436 11.410 1.00 56.94 164 PHE A N 1
ATOM 1214 C CA . PHE A 1 164 ? -23.842 -6.486 12.083 1.00 56.94 164 PHE A CA 1
ATOM 1215 C C . PHE A 1 164 ? -24.132 -6.569 13.592 1.00 56.94 164 PHE A C 1
ATOM 1217 O O . PHE A 1 164 ? -24.231 -7.672 14.128 1.00 56.94 164 PHE A O 1
ATOM 1224 N N . ILE A 1 165 ? -24.311 -5.425 14.263 1.00 57.69 165 ILE A N 1
ATOM 1225 C CA . ILE A 1 165 ? -24.607 -5.369 15.703 1.00 57.69 165 ILE A CA 1
ATOM 1226 C C . ILE A 1 165 ? -26.041 -5.830 16.019 1.00 57.69 165 ILE A C 1
ATOM 1228 O O . ILE A 1 165 ? -26.237 -6.461 17.049 1.00 57.69 165 ILE A O 1
ATOM 1232 N N . LEU A 1 166 ? -27.029 -5.555 15.157 1.00 54.38 166 LEU A N 1
ATOM 1233 C CA . LEU A 1 166 ? -28.433 -5.925 15.401 1.00 54.38 166 LEU A CA 1
ATOM 1234 C C . LEU A 1 166 ? -28.810 -7.340 14.935 1.00 54.38 166 LEU A C 1
ATOM 1236 O O . LEU A 1 166 ? -29.805 -7.867 15.419 1.00 54.38 166 LEU A O 1
ATOM 1240 N N . THR A 1 167 ? -28.082 -7.947 13.988 1.00 55.12 167 THR A N 1
ATOM 1241 C CA . THR A 1 167 ? -28.428 -9.287 13.465 1.00 55.12 167 THR A CA 1
ATOM 1242 C C . THR A 1 167 ? -27.582 -10.429 14.019 1.00 55.12 167 THR A C 1
ATOM 1244 O O . THR A 1 167 ? -27.934 -11.582 13.791 1.00 55.12 167 THR A O 1
ATOM 1247 N N . SER A 1 168 ? -26.457 -10.138 14.681 1.00 56.53 168 SER A N 1
ATOM 1248 C CA . SER A 1 168 ? -25.445 -11.155 15.033 1.00 56.53 168 SER A CA 1
ATOM 1249 C C . SER A 1 168 ? -25.147 -11.256 16.535 1.00 56.53 168 SER A C 1
ATOM 1251 O O . SER A 1 168 ? -24.165 -11.897 16.908 1.00 56.53 168 SER A O 1
ATOM 1253 N N . TRP A 1 169 ? -25.973 -10.631 17.378 1.00 46.66 169 TRP A N 1
ATOM 1254 C CA . TRP A 1 169 ? -25.976 -10.787 18.835 1.00 46.66 169 TRP A CA 1
ATOM 1255 C C . TRP A 1 169 ? -27.362 -11.194 19.316 1.00 46.66 169 TRP A C 1
ATOM 1257 O O . TRP A 1 169 ? -28.331 -10.509 18.924 1.00 46.66 169 TRP A O 1
#

Sequence (169 aa):
MAPTLQRYIILALLIAIAAAAWTLLVWQQMGMDADMRMEMYALTMGMKAPLFLAIWMIMMIAMMFPTAASMILTFHEVQAGKQSRGETFVSSWVFVAGYMLVWGVMGVIAFAGAAGAEMLAGHVGLSAATAARIGGALLMIGGAYQLSPLKDLCLAKCRTPIGFILTSW

Secondary structure (DSSP, 8-state):
--HHHHHHHHHHHHHHHHHHHHHHHHHHHHHS-TTHHHHTT-TTTT--HHHHHHHHHHHHHHHHHHHHHHHHHHHHHHHHHHHTTTPPP--HHHHHHHHHHHHHHHHHHHHHHHHHHHHHHHHHT--HHHHHHHHHHHHHHHHHHHHSHHHHHHHHHHS-HHHHHHH--

Radius of gyration: 22.49 Å; chains: 1; bounding box: 50×51×56 Å